Protein AF-A0A352EE25-F1 (afdb_monomer_lite)

Secondary structure (DSSP, 8-state):
-EEES-HHHHHHHHHHHHHTTPPEEEEES-HHHHS-TTSSTTTT---HHHHHHHHTT---EEEEE--TTHHHHHHHHTT--

Sequence (81 aa):
NLKCDSEFLHGYTHGIVQLLGLEVEECYHDIYQQILPNEGILFDVITHYESIWLEQGKAITYLRFKLDGIEESMAHWGKRD

pLDDT: mean 90.52, std 8.58, range [53.22, 97.75]

Foldseek 3Di:
DDKDLDPVVLVVVVVVCVLLVWAWPDWFQACVPPDDCVPDDPNVDDDPVNVVSVVVVGGIIDTDTDCPCVVVSVVVVVPPD

Structure (mmCIF, N/CA/C/O backbone):
data_AF-A0A352EE25-F1
#
_entry.id   AF-A0A352EE25-F1
#
loop_
_atom_site.group_PDB
_atom_site.id
_atom_site.type_symbol
_atom_site.label_atom_id
_atom_site.label_alt_id
_atom_site.label_comp_id
_atom_site.label_asym_id
_atom_site.label_entity_id
_atom_site.label_seq_id
_atom_site.pdbx_PDB_ins_code
_atom_site.Cartn_x
_atom_site.Cartn_y
_atom_site.Cartn_z
_atom_site.occupancy
_atom_site.B_iso_or_equiv
_atom_site.auth_seq_id
_atom_site.auth_comp_id
_atom_site.auth_asym_id
_atom_site.auth_atom_id
_atom_site.pdbx_PDB_model_num
ATOM 1 N N . ASN A 1 1 ? 5.995 -2.947 -0.689 1.00 88.12 1 ASN A N 1
ATOM 2 C CA . ASN A 1 1 ? 4.859 -2.967 0.263 1.00 88.12 1 ASN A CA 1
ATOM 3 C C . ASN A 1 1 ? 4.620 -1.567 0.790 1.00 88.12 1 ASN A C 1
ATOM 5 O O . ASN A 1 1 ? 5.548 -0.990 1.340 1.00 88.12 1 ASN A O 1
ATOM 9 N N . LEU A 1 2 ? 3.412 -1.035 0.631 1.00 93.94 2 LEU A N 1
ATOM 10 C CA . LEU A 1 2 ? 3.009 0.291 1.097 1.00 93.94 2 LEU A CA 1
ATOM 11 C C . LEU A 1 2 ? 1.706 0.160 1.895 1.00 93.94 2 LEU A C 1
ATOM 13 O O . LEU A 1 2 ? 0.660 -0.067 1.300 1.00 93.94 2 LEU A O 1
ATOM 17 N N . LYS A 1 3 ? 1.769 0.301 3.225 1.00 94.19 3 LYS A N 1
ATOM 18 C CA . LYS A 1 3 ? 0.591 0.510 4.085 1.00 94.19 3 LYS A CA 1
ATOM 19 C C . LYS A 1 3 ? 0.435 2.014 4.310 1.00 94.19 3 LYS A C 1
ATOM 21 O O . LYS A 1 3 ? 1.429 2.670 4.616 1.00 94.19 3 LYS A O 1
ATOM 26 N N . CYS A 1 4 ? -0.758 2.564 4.104 1.00 92.50 4 CYS A N 1
ATOM 27 C CA . CYS A 1 4 ? -0.968 4.011 4.084 1.00 92.50 4 CYS A CA 1
ATOM 28 C C . CYS A 1 4 ? -2.323 4.406 4.681 1.00 92.50 4 CYS A C 1
ATOM 30 O O . CYS A 1 4 ? -3.342 3.795 4.374 1.00 92.50 4 CYS A O 1
ATOM 32 N N . ASP A 1 5 ? -2.325 5.462 5.486 1.00 90.94 5 ASP A N 1
ATOM 33 C CA . ASP A 1 5 ? -3.482 6.112 6.116 1.00 90.94 5 ASP A CA 1
ATOM 34 C C . ASP A 1 5 ? -4.073 7.263 5.270 1.00 90.94 5 ASP A C 1
ATOM 36 O O . ASP A 1 5 ? -4.985 7.969 5.700 1.00 90.94 5 ASP A O 1
ATOM 40 N N . SER A 1 6 ? -3.564 7.458 4.048 1.00 93.00 6 SER A N 1
ATOM 41 C CA . SER A 1 6 ? -4.012 8.478 3.098 1.00 93.00 6 SER A CA 1
ATOM 42 C C . SER A 1 6 ? -4.483 7.844 1.791 1.00 93.00 6 SER A C 1
ATOM 44 O O . SER A 1 6 ? -3.684 7.385 0.972 1.00 93.00 6 SER A O 1
ATOM 46 N N . GLU A 1 7 ? -5.795 7.885 1.558 1.00 92.12 7 GLU A N 1
ATOM 47 C CA . GLU A 1 7 ? -6.425 7.429 0.309 1.00 92.12 7 GLU A CA 1
ATOM 48 C C . GLU A 1 7 ? -5.869 8.167 -0.917 1.00 92.12 7 GLU A C 1
ATOM 50 O O . GLU A 1 7 ? -5.653 7.566 -1.971 1.00 92.12 7 GLU A O 1
ATOM 55 N N . PHE A 1 8 ? -5.585 9.466 -0.770 1.00 94.62 8 PHE A N 1
ATOM 56 C CA . PHE A 1 8 ? -5.004 10.273 -1.840 1.00 94.62 8 PHE A CA 1
ATOM 57 C C . PHE A 1 8 ? -3.607 9.778 -2.216 1.00 94.62 8 PHE A C 1
ATOM 59 O O . PHE A 1 8 ? -3.327 9.573 -3.396 1.00 94.62 8 PHE A O 1
ATOM 66 N N . LEU A 1 9 ? -2.736 9.561 -1.224 1.00 95.81 9 LEU A N 1
ATOM 67 C CA . LEU A 1 9 ? -1.381 9.078 -1.479 1.00 95.81 9 LEU A CA 1
ATOM 68 C C . LEU A 1 9 ? -1.411 7.665 -2.068 1.00 95.81 9 LEU A C 1
ATOM 70 O O . LEU A 1 9 ? -0.696 7.399 -3.029 1.00 95.81 9 LEU A O 1
ATOM 74 N N . HIS A 1 10 ? -2.283 6.795 -1.554 1.00 97.06 10 HIS A N 1
ATOM 75 C CA . HIS A 1 10 ? -2.492 5.465 -2.115 1.00 97.06 10 HIS A CA 1
ATOM 76 C C . HIS A 1 10 ? -2.875 5.528 -3.598 1.00 97.06 10 HIS A C 1
ATOM 78 O O . HIS A 1 10 ? -2.225 4.895 -4.430 1.00 97.06 10 HIS A O 1
ATOM 84 N N . GLY A 1 11 ? -3.905 6.308 -3.940 1.00 97.12 11 GLY A N 1
ATOM 85 C CA . GLY A 1 11 ? -4.377 6.450 -5.317 1.00 97.12 11 GLY A CA 1
ATOM 86 C C . GLY A 1 11 ? -3.322 7.061 -6.238 1.00 97.12 11 GLY A C 1
ATOM 87 O O . GLY A 1 11 ? -3.100 6.558 -7.338 1.00 97.12 11 GLY A O 1
ATOM 88 N N . TYR A 1 12 ? -2.619 8.095 -5.770 1.00 97.62 12 TYR A N 1
ATOM 89 C CA . TYR A 1 12 ? -1.518 8.714 -6.506 1.00 97.62 12 TYR A CA 1
ATOM 90 C C . TYR A 1 12 ? -0.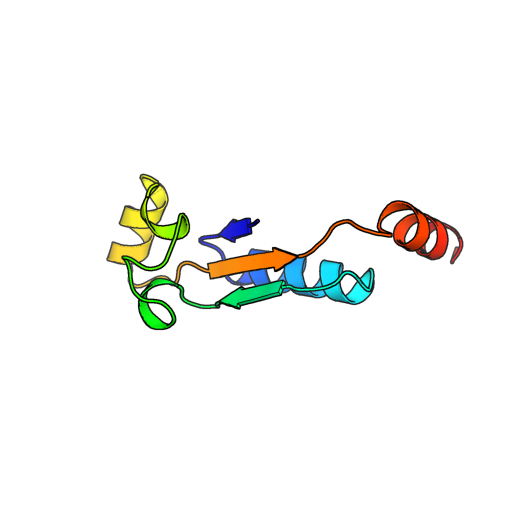404 7.706 -6.800 1.00 97.62 12 TYR A C 1
ATOM 92 O O . TYR A 1 12 ? -0.009 7.535 -7.954 1.00 97.62 12 TYR A O 1
ATOM 100 N N . THR A 1 13 ? 0.074 6.991 -5.779 1.00 97.25 13 THR A N 1
ATOM 101 C CA . THR A 1 13 ? 1.122 5.983 -5.952 1.00 97.25 13 THR A CA 1
ATOM 102 C C . THR A 1 13 ? 0.658 4.852 -6.862 1.00 97.25 13 THR A C 1
ATOM 104 O O . THR A 1 13 ? 1.408 4.468 -7.754 1.00 97.25 13 THR A O 1
ATOM 107 N N . HIS A 1 14 ? -0.573 4.360 -6.708 1.00 97.75 14 HIS A N 1
ATOM 108 C CA . HIS A 1 14 ? -1.126 3.332 -7.589 1.00 97.75 14 HIS A CA 1
ATOM 109 C C . HIS A 1 14 ? -1.153 3.800 -9.054 1.00 97.75 14 HIS A C 1
ATOM 111 O O . HIS A 1 14 ? -0.725 3.061 -9.938 1.00 97.75 14 HIS A O 1
ATOM 117 N N . GLY A 1 15 ? -1.551 5.049 -9.313 1.00 96.62 15 GLY A N 1
ATOM 118 C CA . GLY A 1 15 ? -1.505 5.635 -10.653 1.00 96.62 15 GLY A CA 1
ATOM 119 C C . GLY A 1 15 ? -0.089 5.689 -11.239 1.00 96.62 15 GLY A C 1
ATOM 120 O O . GLY A 1 15 ? 0.106 5.323 -12.395 1.00 96.62 15 GLY A O 1
ATOM 121 N N . ILE A 1 16 ? 0.916 6.077 -10.446 1.00 95.94 16 ILE A N 1
ATOM 122 C CA . ILE A 1 16 ? 2.325 6.070 -10.882 1.00 95.94 16 ILE A CA 1
ATOM 123 C C . ILE A 1 16 ? 2.812 4.647 -11.183 1.00 95.94 16 ILE A C 1
ATOM 125 O O . ILE A 1 16 ? 3.464 4.429 -12.199 1.00 95.94 16 ILE A O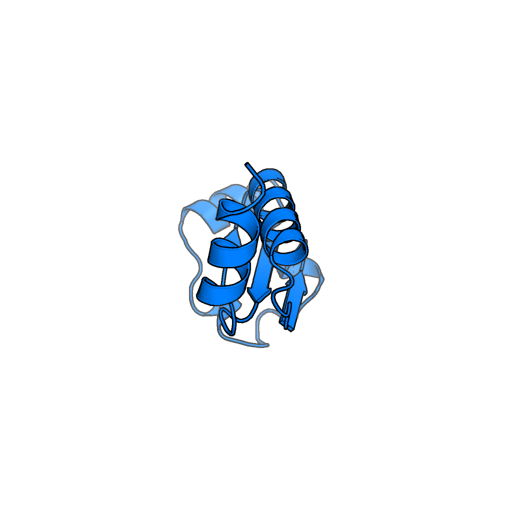 1
ATOM 129 N N . VAL A 1 17 ? 2.473 3.671 -10.339 1.00 96.25 17 VAL A N 1
ATOM 130 C CA . VAL A 1 17 ? 2.817 2.253 -10.549 1.00 96.25 17 VAL A CA 1
ATOM 131 C C . VAL A 1 17 ? 2.233 1.745 -11.872 1.00 96.25 17 VAL A C 1
ATO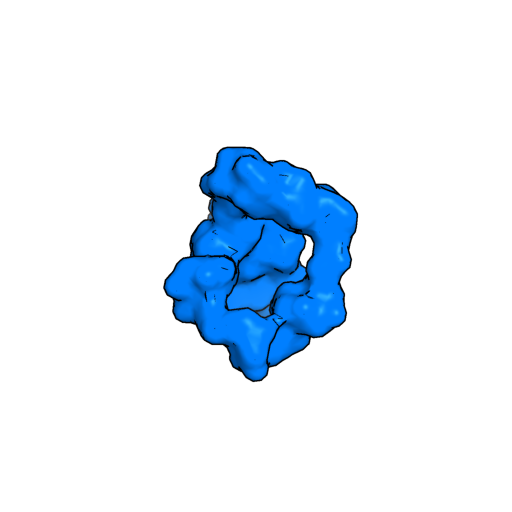M 133 O O . VAL A 1 17 ? 2.955 1.143 -12.666 1.00 96.25 17 VAL A O 1
ATOM 136 N N . GLN A 1 18 ? 0.967 2.067 -12.161 1.00 94.81 18 GLN A N 1
ATOM 137 C CA . GLN A 1 18 ? 0.323 1.739 -13.439 1.00 94.81 18 GLN A CA 1
ATOM 138 C C . GLN A 1 18 ? 0.987 2.445 -14.627 1.00 94.81 18 GLN A C 1
ATOM 140 O O . GLN A 1 18 ? 1.220 1.825 -15.663 1.00 94.81 18 GLN A O 1
ATOM 145 N N . LEU A 1 19 ? 1.324 3.730 -14.480 1.00 94.25 19 LEU A N 1
ATOM 146 C CA . LEU A 1 19 ? 1.996 4.522 -15.512 1.00 94.25 19 LEU A CA 1
ATOM 147 C C . LEU A 1 19 ? 3.369 3.944 -15.885 1.00 94.25 19 LEU A C 1
ATOM 149 O O . LEU A 1 19 ? 3.765 3.954 -17.052 1.00 94.25 19 LEU A O 1
ATOM 153 N N . LEU A 1 20 ? 4.090 3.436 -14.887 1.00 94.62 20 LEU A N 1
ATOM 154 C CA . LEU A 1 20 ? 5.374 2.765 -15.055 1.00 94.62 20 LEU A CA 1
ATOM 155 C C . LEU A 1 20 ? 5.231 1.316 -15.545 1.00 94.62 20 LEU A C 1
ATOM 157 O O . LEU A 1 20 ? 6.243 0.690 -15.823 1.00 94.62 20 LEU A O 1
ATOM 161 N N . GLY A 1 21 ? 4.012 0.781 -15.677 1.00 94.44 21 GLY A N 1
ATOM 162 C CA . GLY A 1 21 ? 3.781 -0.589 -16.145 1.00 94.44 21 GLY A CA 1
ATOM 163 C C . GLY A 1 21 ? 4.245 -1.669 -15.165 1.00 94.44 21 GLY A 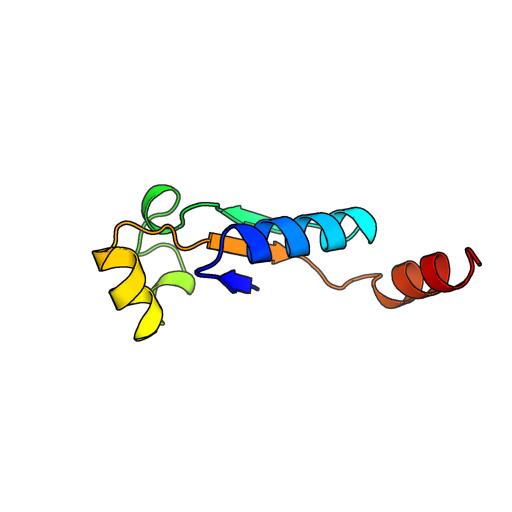C 1
ATOM 164 O O . GLY A 1 21 ? 4.482 -2.802 -15.579 1.00 94.44 21 GLY A O 1
ATOM 165 N N . LEU A 1 22 ? 4.389 -1.327 -13.883 1.00 96.12 22 LEU A N 1
ATOM 166 C CA . LEU A 1 22 ? 4.827 -2.256 -12.846 1.00 96.12 22 LEU A CA 1
ATOM 167 C C . LEU A 1 22 ? 3.681 -3.190 -12.427 1.00 96.12 22 LEU A C 1
ATOM 169 O O . LEU A 1 22 ? 2.517 -2.790 -12.365 1.00 96.12 22 LEU A O 1
ATOM 173 N N . GLU A 1 23 ? 4.014 -4.440 -12.102 1.00 96.62 23 GLU A N 1
ATOM 174 C CA . GLU A 1 23 ? 3.040 -5.444 -11.662 1.00 96.62 23 GLU A CA 1
ATOM 175 C C . GLU A 1 23 ? 2.526 -5.131 -10.249 1.00 96.62 23 GLU A C 1
ATOM 177 O O . GLU A 1 23 ? 3.307 -5.083 -9.296 1.00 96.62 23 GLU A O 1
ATOM 182 N N . VAL A 1 24 ? 1.208 -4.962 -10.103 1.00 97.00 24 VAL A N 1
ATOM 183 C CA . VAL A 1 24 ? 0.524 -4.860 -8.805 1.00 97.00 24 VAL A CA 1
ATOM 184 C C . VAL A 1 24 ? 0.129 -6.259 -8.344 1.00 97.00 24 VAL A C 1
ATOM 186 O O . VAL A 1 24 ? -0.627 -6.947 -9.023 1.00 97.00 24 VAL A O 1
ATOM 189 N N . GLU A 1 25 ? 0.616 -6.664 -7.175 1.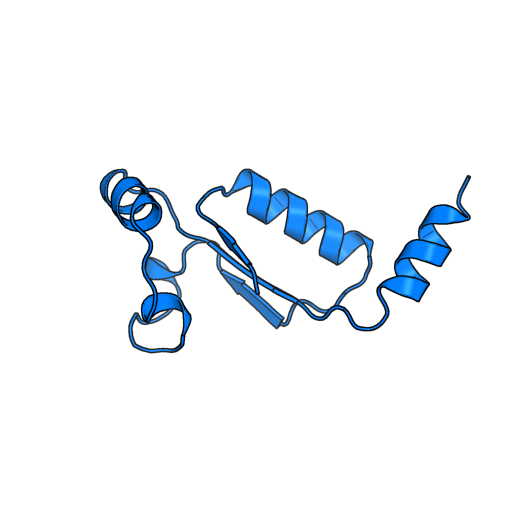00 95.94 25 GLU A N 1
ATOM 190 C CA . GLU A 1 25 ? 0.320 -7.972 -6.586 1.00 95.94 25 GLU A CA 1
ATOM 191 C C . GLU A 1 25 ? -0.900 -7.922 -5.660 1.00 95.94 25 GLU A C 1
ATOM 193 O O . GLU A 1 25 ? -1.717 -8.836 -5.667 1.00 95.94 25 GLU A O 1
ATOM 198 N N . GLU A 1 26 ? -1.032 -6.860 -4.859 1.00 94.56 26 GLU A N 1
ATOM 199 C CA . GLU A 1 26 ? -2.154 -6.673 -3.932 1.00 94.56 26 GLU A CA 1
ATOM 200 C C . GLU A 1 26 ? -2.548 -5.197 -3.857 1.00 94.56 26 GLU A C 1
ATOM 202 O O . GLU A 1 26 ? -1.689 -4.312 -3.825 1.00 94.56 26 GLU A O 1
ATOM 207 N N . CYS A 1 27 ? -3.852 -4.932 -3.785 1.00 95.44 27 CYS A N 1
ATOM 208 C CA . CYS A 1 27 ? -4.406 -3.595 -3.607 1.00 95.44 27 CYS A CA 1
ATOM 209 C C . CYS A 1 27 ? -5.675 -3.680 -2.751 1.00 95.44 27 CYS A C 1
ATOM 211 O O . CYS A 1 27 ? -6.684 -4.245 -3.172 1.00 95.44 27 CYS A O 1
ATOM 213 N N . TYR A 1 28 ? -5.609 -3.115 -1.548 1.00 95.31 28 TYR A N 1
ATOM 214 C CA . TYR A 1 28 ? -6.732 -2.988 -0.625 1.00 95.31 28 TYR A CA 1
ATOM 215 C C . TYR A 1 28 ? -6.929 -1.516 -0.272 1.00 95.31 28 TYR A C 1
ATOM 217 O O . TYR A 1 28 ? -5.979 -0.805 0.068 1.00 95.31 28 TYR A O 1
ATOM 225 N N . HIS A 1 29 ? -8.175 -1.069 -0.332 1.00 95.69 29 HIS A N 1
ATOM 226 C CA . HIS A 1 29 ? -8.587 0.285 0.017 1.00 95.69 29 HIS A CA 1
ATOM 227 C C . HIS A 1 29 ? -9.049 0.395 1.474 1.00 95.69 29 HIS A C 1
ATOM 229 O O . HIS A 1 29 ? -9.097 1.496 2.002 1.00 95.69 29 HIS A O 1
ATOM 235 N N . ASP A 1 30 ? -9.325 -0.730 2.133 1.00 95.12 30 ASP A N 1
ATOM 236 C CA . ASP A 1 30 ? -9.506 -0.832 3.576 1.00 95.12 30 ASP A CA 1
ATOM 237 C C . ASP A 1 30 ? -9.121 -2.242 4.049 1.00 95.12 30 ASP A C 1
ATOM 239 O O . ASP A 1 30 ? -9.883 -3.201 3.904 1.00 95.12 30 ASP A O 1
ATOM 243 N N . ILE A 1 31 ? -7.927 -2.383 4.626 1.00 93.88 31 ILE A N 1
ATOM 244 C CA . ILE A 1 31 ? -7.444 -3.682 5.102 1.00 93.88 31 ILE A CA 1
ATOM 245 C C . ILE A 1 31 ? -8.284 -4.227 6.261 1.00 93.88 31 ILE A C 1
ATOM 247 O O . ILE A 1 31 ? -8.435 -5.435 6.374 1.00 93.88 31 ILE A O 1
ATOM 251 N N . TYR A 1 32 ? -8.886 -3.376 7.091 1.00 92.00 32 TYR A N 1
ATOM 252 C CA . TYR A 1 32 ? -9.665 -3.838 8.243 1.00 92.00 32 TYR A CA 1
ATOM 253 C C . TYR A 1 32 ? -11.048 -4.370 7.845 1.00 92.00 32 TYR A C 1
ATOM 255 O O . TYR A 1 32 ? -11.678 -5.081 8.627 1.00 92.00 32 TYR A O 1
ATOM 263 N N . GLN A 1 33 ? -11.510 -4.060 6.629 1.00 92.19 33 GLN A N 1
ATOM 264 C CA . GLN A 1 33 ? -12.755 -4.589 6.066 1.00 92.19 33 GLN A CA 1
ATOM 265 C C . GLN A 1 33 ? -12.537 -5.706 5.039 1.00 92.19 33 GLN A C 1
ATOM 267 O O . GLN A 1 33 ? -13.405 -6.565 4.884 1.00 92.19 33 GLN A O 1
ATOM 272 N N . GLN A 1 34 ? -11.421 -5.684 4.305 1.00 92.25 34 GLN A N 1
ATOM 273 C CA . GLN A 1 34 ? -11.211 -6.566 3.152 1.00 92.25 34 GLN A CA 1
ATOM 274 C C . GLN A 1 34 ? -10.415 -7.834 3.462 1.00 92.25 34 GLN A C 1
ATOM 276 O O . GLN A 1 34 ? -10.546 -8.808 2.723 1.00 92.25 34 GLN A O 1
ATOM 281 N N . ILE A 1 35 ? -9.597 -7.831 4.515 1.00 89.06 35 ILE A N 1
ATOM 282 C CA . ILE A 1 35 ? -8.776 -8.980 4.908 1.00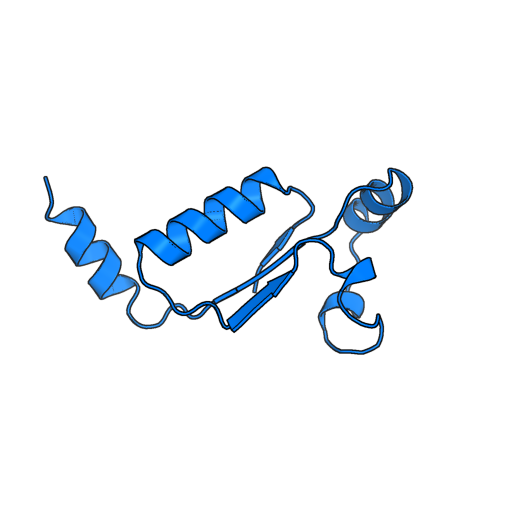 89.06 35 ILE A CA 1
ATOM 283 C C . ILE A 1 35 ? -8.969 -9.287 6.391 1.00 89.06 35 ILE A C 1
ATOM 285 O O . ILE A 1 35 ? -9.309 -8.414 7.191 1.00 89.06 35 ILE A O 1
ATOM 289 N N . LEU A 1 36 ? -8.777 -10.549 6.771 1.00 80.81 36 LEU A N 1
ATOM 290 C CA . LEU A 1 36 ? -8.898 -10.934 8.171 1.00 80.81 36 LEU A CA 1
ATOM 291 C C . LEU A 1 36 ? -7.654 -10.467 8.953 1.00 80.81 36 LEU A C 1
ATOM 293 O O . LEU A 1 36 ? -6.537 -10.684 8.485 1.00 80.81 36 LEU A O 1
ATOM 297 N N . PRO A 1 37 ? -7.804 -9.917 10.176 1.00 69.44 37 PRO A N 1
ATOM 298 C CA . PRO A 1 37 ? -6.687 -9.430 10.995 1.00 69.44 37 PRO A CA 1
ATOM 299 C C . PRO A 1 37 ? -5.574 -10.448 11.283 1.00 69.44 37 PRO A C 1
ATOM 301 O O . PRO A 1 37 ? -4.477 -10.075 11.671 1.00 69.44 37 PRO A O 1
ATOM 304 N N . ASN A 1 38 ? -5.843 -11.741 11.100 1.00 66.38 38 ASN A N 1
ATOM 305 C CA . ASN A 1 38 ? -4.883 -12.818 11.340 1.00 66.38 38 ASN A CA 1
ATOM 306 C C . ASN A 1 38 ? -4.285 -13.384 10.036 1.00 66.38 38 ASN A C 1
ATOM 308 O O . ASN A 1 38 ? -3.583 -14.393 10.068 1.00 66.38 38 ASN A O 1
ATOM 312 N N . GLU A 1 39 ? -4.568 -12.762 8.889 1.00 67.88 39 GLU A N 1
ATOM 313 C CA . GLU A 1 39 ? -4.075 -13.162 7.568 1.00 67.88 39 GLU A CA 1
ATOM 314 C C . GLU A 1 39 ? -2.921 -12.255 7.111 1.00 67.88 39 GLU A C 1
ATOM 316 O O . GLU A 1 39 ? -3.008 -11.527 6.126 1.00 67.88 39 GLU A O 1
ATOM 321 N N . GLY A 1 40 ? -1.797 -12.323 7.830 1.00 72.31 40 GLY A N 1
ATOM 322 C CA . GLY A 1 40 ? -0.503 -11.826 7.354 1.00 72.31 40 GLY A CA 1
ATOM 323 C C . GLY A 1 40 ? 0.085 -10.635 8.114 1.00 72.31 40 GLY A C 1
ATOM 324 O O . GLY A 1 40 ? -0.524 -10.043 8.999 1.00 72.31 40 GLY A O 1
ATOM 325 N N . ILE A 1 41 ? 1.304 -10.262 7.707 1.00 81.19 41 ILE A N 1
ATOM 326 C CA . ILE A 1 41 ? 2.193 -9.283 8.369 1.00 81.19 41 ILE A CA 1
ATOM 327 C C . ILE A 1 41 ? 1.594 -7.871 8.537 1.00 81.19 41 ILE A C 1
ATOM 329 O O . ILE A 1 41 ? 2.155 -7.034 9.240 1.00 81.19 41 ILE A O 1
ATOM 333 N N . LEU A 1 42 ? 0.467 -7.568 7.882 1.00 88.00 42 LEU A N 1
ATOM 334 C CA . LEU A 1 42 ? -0.155 -6.238 7.882 1.00 88.00 42 LEU A CA 1
ATOM 335 C C . LEU A 1 42 ? -0.699 -5.821 9.251 1.00 88.00 42 LEU A C 1
ATOM 337 O O . LEU A 1 42 ? -0.732 -4.619 9.536 1.00 88.00 42 LEU A O 1
ATOM 341 N N . PHE A 1 43 ? -1.059 -6.798 10.084 1.00 89.88 43 PHE A N 1
ATOM 342 C CA . PHE A 1 43 ? -1.619 -6.598 11.421 1.00 89.88 43 PHE A CA 1
ATOM 343 C C . PHE A 1 43 ? -0.633 -6.912 12.553 1.00 89.88 43 PHE A C 1
ATOM 345 O O . PHE A 1 43 ? -0.895 -6.560 13.700 1.00 89.88 43 PHE A O 1
ATOM 352 N N . ASP A 1 44 ? 0.527 -7.498 12.239 1.00 89.12 44 ASP A N 1
ATOM 353 C CA . ASP A 1 44 ? 1.583 -7.777 13.224 1.00 89.12 44 ASP A CA 1
ATOM 354 C C . ASP A 1 44 ? 2.220 -6.485 13.759 1.00 89.12 44 ASP A C 1
ATOM 356 O O . ASP A 1 44 ? 2.691 -6.425 14.896 1.00 89.12 44 ASP A O 1
ATOM 360 N N . VAL A 1 45 ? 2.239 -5.434 12.933 1.00 87.94 45 VAL A N 1
ATOM 361 C CA . VAL A 1 45 ? 2.751 -4.111 13.296 1.00 87.94 45 VAL A CA 1
ATOM 362 C C . VAL A 1 45 ? 1.677 -3.062 13.047 1.00 87.94 45 VAL A C 1
ATOM 364 O O . VAL A 1 45 ? 1.399 -2.688 11.905 1.00 87.94 45 VAL A O 1
ATOM 367 N N . ILE A 1 46 ? 1.125 -2.538 14.136 1.00 90.19 46 ILE A N 1
ATOM 368 C CA . ILE A 1 46 ? 0.154 -1.442 14.138 1.00 90.19 46 ILE A CA 1
ATOM 369 C C . ILE A 1 46 ? 0.854 -0.209 14.707 1.00 90.19 46 ILE A C 1
ATOM 371 O O . ILE A 1 46 ? 1.453 -0.258 15.783 1.00 90.19 46 ILE A O 1
ATOM 375 N N . THR A 1 47 ? 0.830 0.896 13.964 1.00 91.44 47 THR A N 1
ATOM 376 C CA . THR A 1 47 ? 1.484 2.140 14.397 1.00 91.44 47 THR A CA 1
ATOM 377 C C . THR A 1 47 ? 0.547 2.996 15.247 1.00 91.44 47 THR A C 1
ATOM 379 O O . THR A 1 47 ? -0.670 2.850 15.189 1.00 91.44 47 THR A O 1
ATOM 382 N N . HIS A 1 48 ? 1.101 3.948 16.001 1.00 93.19 48 HIS A N 1
ATOM 383 C CA . HIS A 1 48 ? 0.297 4.874 16.806 1.00 93.19 48 HIS A CA 1
ATOM 384 C C . HIS A 1 48 ? -0.701 5.696 15.969 1.00 93.19 48 HIS A C 1
ATOM 386 O O . HIS A 1 48 ? -1.847 5.871 16.375 1.00 93.19 48 HIS A O 1
ATOM 392 N N . TYR A 1 49 ? -0.286 6.170 14.789 1.00 89.06 49 TYR A N 1
ATOM 393 C CA . TYR A 1 49 ? -1.159 6.942 13.898 1.00 89.06 49 TYR A CA 1
ATOM 394 C C . TYR A 1 49 ? -2.285 6.092 13.319 1.00 89.06 49 TYR A C 1
ATOM 396 O O . TYR A 1 49 ? -3.406 6.570 13.199 1.00 89.06 49 TYR A O 1
ATOM 404 N N . GLU A 1 50 ? -2.009 4.823 13.023 1.00 91.50 50 GLU A N 1
ATOM 405 C CA . GLU A 1 50 ? -3.021 3.886 12.542 1.00 91.50 50 GLU A CA 1
ATOM 406 C C . GLU A 1 50 ? -4.185 3.770 13.532 1.00 91.50 50 GLU A C 1
ATOM 408 O O . GLU A 1 50 ? -5.334 3.935 13.137 1.00 91.50 50 GLU A O 1
ATOM 413 N N . SER A 1 51 ? -3.896 3.607 14.828 1.00 92.31 51 SER A N 1
ATOM 414 C CA . SER A 1 51 ? -4.927 3.610 15.874 1.00 92.31 51 SER A CA 1
ATOM 415 C C . SER A 1 51 ? -5.749 4.903 15.886 1.00 92.31 51 SER A C 1
ATOM 417 O O . SER A 1 51 ? -6.975 4.843 15.915 1.00 92.31 51 SER A O 1
ATOM 419 N N . ILE A 1 52 ? -5.092 6.066 15.800 1.00 93.88 52 ILE A N 1
ATOM 420 C CA . ILE A 1 52 ? -5.766 7.378 15.787 1.00 93.88 52 ILE A CA 1
ATOM 421 C C . ILE A 1 52 ? -6.720 7.507 14.592 1.00 93.88 52 ILE A C 1
ATOM 423 O O . ILE A 1 52 ? -7.814 8.061 14.718 1.00 93.88 52 ILE A O 1
ATOM 427 N N . TRP A 1 53 ? -6.314 7.027 13.418 1.00 92.94 53 TRP A N 1
ATOM 428 C CA . TRP A 1 53 ? -7.128 7.105 12.208 1.00 92.94 53 TRP A CA 1
ATOM 429 C C . TRP A 1 53 ? -8.298 6.124 12.230 1.00 92.94 53 TRP A C 1
ATOM 431 O O . TRP A 1 53 ? -9.408 6.496 11.843 1.00 92.94 53 TRP A O 1
ATOM 441 N N . LEU A 1 54 ? -8.088 4.918 12.759 1.00 92.88 54 LEU A N 1
ATOM 442 C CA . LEU A 1 54 ? -9.154 3.937 12.955 1.00 92.88 54 LEU A CA 1
ATOM 443 C C . LEU A 1 54 ? -10.228 4.445 13.924 1.00 92.88 54 LEU A C 1
ATOM 445 O O . LEU A 1 54 ? -11.415 4.282 13.652 1.00 92.88 54 LEU A O 1
ATOM 449 N N . GLU A 1 55 ? -9.841 5.132 15.004 1.00 94.69 55 GLU A N 1
ATOM 450 C CA . GLU A 1 55 ? -10.786 5.786 15.926 1.00 94.69 55 GLU A CA 1
ATOM 451 C C . GLU A 1 55 ? -11.642 6.859 15.234 1.00 94.69 55 GLU A C 1
ATOM 453 O O . GLU A 1 55 ? -12.791 7.089 15.611 1.00 94.69 55 GLU A O 1
ATOM 458 N N . GLN A 1 56 ? -11.111 7.490 14.186 1.00 94.19 56 GLN A N 1
ATOM 459 C CA . GLN A 1 56 ? -11.830 8.455 13.350 1.00 94.19 56 GLN A CA 1
ATOM 460 C C . GLN A 1 56 ? -12.609 7.798 12.198 1.00 94.19 56 GLN A C 1
ATOM 462 O O . GLN A 1 56 ? -13.178 8.505 11.363 1.00 94.19 56 GLN A O 1
ATOM 467 N N . GLY A 1 57 ? -12.627 6.464 12.124 1.00 92.44 57 GLY A N 1
ATOM 468 C CA . GLY A 1 57 ? -13.278 5.711 11.053 1.00 92.44 57 GLY A CA 1
ATOM 469 C C . GLY A 1 57 ? -12.615 5.891 9.686 1.00 92.44 57 GLY A C 1
ATOM 470 O O . GLY A 1 57 ? -13.287 5.769 8.662 1.00 92.44 57 GLY A O 1
ATOM 471 N N . LYS A 1 58 ? -11.323 6.238 9.649 1.00 93.75 58 LYS A N 1
ATOM 472 C CA . LYS A 1 58 ? -10.548 6.335 8.408 1.00 93.75 58 LYS A CA 1
ATOM 473 C C . LYS A 1 58 ? -9.996 4.971 8.015 1.00 93.75 58 LYS A C 1
ATOM 475 O O . LYS A 1 58 ? -9.518 4.218 8.862 1.00 93.75 58 LYS A O 1
ATOM 480 N N . ALA A 1 59 ? -10.046 4.685 6.718 1.00 94.44 59 ALA A N 1
ATOM 481 C CA . ALA A 1 59 ? -9.532 3.447 6.163 1.00 94.44 59 ALA A CA 1
ATOM 482 C C . ALA A 1 59 ? -7.999 3.424 6.174 1.00 94.44 59 ALA A C 1
ATOM 484 O O . ALA A 1 59 ? -7.334 4.438 5.951 1.00 94.44 59 ALA A O 1
ATOM 485 N N . ILE A 1 60 ? -7.446 2.232 6.382 1.00 95.31 60 ILE A N 1
ATOM 486 C CA . ILE A 1 60 ? -6.022 1.961 6.209 1.00 95.31 60 ILE A CA 1
ATOM 487 C C . ILE A 1 60 ? -5.873 1.139 4.940 1.00 95.31 60 ILE A C 1
ATOM 489 O O . ILE A 1 60 ? -6.444 0.061 4.800 1.00 95.31 60 ILE A O 1
ATOM 493 N N . THR A 1 61 ? -5.111 1.664 3.995 1.00 95.94 61 THR A N 1
ATOM 494 C CA . THR A 1 61 ? -4.949 1.079 2.667 1.00 95.94 61 THR A CA 1
ATOM 495 C C . THR A 1 61 ? -3.648 0.289 2.572 1.00 95.94 61 THR A C 1
ATOM 497 O O . THR A 1 61 ? -2.690 0.539 3.312 1.00 95.94 61 THR A O 1
ATOM 500 N N . TYR A 1 62 ? -3.581 -0.638 1.621 1.00 96.00 62 TYR A N 1
ATOM 501 C CA . TYR A 1 62 ? -2.371 -1.391 1.325 1.00 96.00 62 TYR A CA 1
ATOM 502 C C . TYR A 1 62 ? -2.173 -1.582 -0.174 1.00 96.00 62 TYR A C 1
ATOM 504 O O . TYR A 1 62 ? -3.099 -1.947 -0.893 1.00 96.00 62 TYR A O 1
ATOM 512 N N . LEU A 1 63 ? -0.948 -1.360 -0.639 1.00 96.44 63 LEU A N 1
ATOM 513 C CA . LEU A 1 63 ? -0.530 -1.583 -2.014 1.00 96.44 63 LEU A CA 1
ATOM 514 C C . LEU A 1 63 ? 0.787 -2.371 -2.032 1.00 96.44 63 LEU A C 1
ATOM 516 O O . LEU A 1 63 ? 1.789 -1.964 -1.431 1.00 96.44 63 LEU A O 1
ATOM 520 N N . ARG A 1 64 ? 0.815 -3.487 -2.760 1.00 96.06 64 ARG A N 1
ATOM 521 C CA . ARG A 1 64 ? 2.030 -4.251 -3.060 1.00 96.06 64 ARG A CA 1
ATOM 522 C C . ARG A 1 64 ? 2.216 -4.350 -4.562 1.00 96.06 64 ARG A C 1
ATOM 524 O O . ARG A 1 64 ? 1.289 -4.688 -5.287 1.00 96.06 64 ARG A O 1
ATOM 531 N N . PHE A 1 65 ? 3.425 -4.056 -5.010 1.00 96.69 65 PHE A N 1
ATOM 532 C CA . PHE A 1 65 ? 3.816 -4.090 -6.409 1.00 96.69 65 PHE A CA 1
ATOM 533 C C . PHE A 1 65 ? 5.292 -4.458 -6.511 1.00 96.69 65 PHE A C 1
ATOM 535 O O . PHE A 1 65 ? 6.055 -4.246 -5.558 1.00 96.69 65 PHE A O 1
ATOM 542 N N . LYS A 1 66 ? 5.683 -5.000 -7.661 1.00 96.31 66 LYS A N 1
ATOM 543 C CA . LYS A 1 66 ? 7.073 -5.332 -7.972 1.00 96.31 66 LYS A CA 1
ATOM 544 C C . LYS A 1 66 ? 7.803 -4.115 -8.526 1.00 96.31 66 LYS A C 1
ATOM 546 O O . LYS A 1 66 ? 7.207 -3.258 -9.172 1.00 96.31 66 LYS A O 1
ATOM 551 N N . LEU A 1 67 ? 9.105 -4.051 -8.269 1.00 94.88 67 LEU A N 1
ATOM 552 C CA . LEU A 1 67 ? 9.998 -3.035 -8.841 1.00 94.88 67 LEU A CA 1
ATOM 553 C C . LEU A 1 67 ? 10.752 -3.553 -10.073 1.00 94.88 67 LEU A C 1
ATOM 555 O O . LEU A 1 67 ? 11.601 -2.849 -10.613 1.00 94.88 67 LEU A O 1
ATOM 559 N N . ASP A 1 68 ? 10.457 -4.776 -10.511 1.00 94.56 68 ASP A N 1
ATOM 560 C CA . ASP A 1 68 ? 11.067 -5.371 -11.694 1.00 94.56 68 ASP A CA 1
ATOM 561 C C . ASP A 1 68 ? 10.799 -4.489 -12.921 1.00 94.56 68 ASP A C 1
ATOM 563 O O . ASP A 1 68 ? 9.665 -4.080 -13.171 1.00 94.56 68 ASP A O 1
ATOM 567 N N . GLY A 1 69 ? 11.846 -4.176 -13.685 1.00 90.44 69 GLY A N 1
ATOM 568 C CA . GLY A 1 69 ? 11.720 -3.346 -14.884 1.00 90.44 69 GLY A CA 1
ATOM 569 C C . GLY A 1 69 ? 11.583 -1.838 -14.625 1.00 90.44 69 GLY A C 1
ATOM 570 O O . GLY A 1 69 ? 11.254 -1.085 -15.550 1.00 90.44 69 GLY A O 1
ATOM 571 N N . ILE A 1 70 ? 11.771 -1.367 -13.381 1.00 93.38 70 ILE A N 1
ATOM 572 C CA . ILE A 1 70 ? 11.597 0.055 -13.047 1.00 93.38 70 ILE A CA 1
ATOM 573 C C . ILE A 1 70 ? 12.628 0.951 -13.741 1.00 93.38 70 ILE A C 1
ATOM 575 O O . ILE A 1 70 ? 12.264 2.025 -14.217 1.00 93.38 70 ILE A O 1
ATOM 579 N N . GLU A 1 71 ? 13.886 0.518 -13.851 1.00 92.75 71 GLU A N 1
ATOM 580 C CA . GLU A 1 71 ? 14.947 1.301 -14.495 1.00 92.75 71 GLU A CA 1
ATOM 581 C C . GLU A 1 71 ? 14.658 1.494 -15.987 1.00 92.75 71 GLU A C 1
ATOM 583 O O . GLU A 1 71 ? 14.738 2.612 -16.496 1.00 92.75 71 GLU A O 1
ATOM 588 N N . GLU A 1 72 ? 14.246 0.431 -16.680 1.00 91.62 72 GLU A N 1
ATOM 589 C CA . GLU A 1 72 ? 13.863 0.464 -18.089 1.00 91.62 72 GLU A CA 1
ATOM 590 C C . GLU A 1 72 ? 12.641 1.353 -18.312 1.00 91.62 72 GLU A C 1
ATOM 592 O O . GLU A 1 72 ? 12.621 2.168 -19.239 1.00 91.62 72 GLU A O 1
ATOM 597 N N . SER A 1 73 ? 11.641 1.232 -17.438 1.00 88.69 73 SER A N 1
ATOM 598 C CA . SER A 1 73 ? 10.426 2.042 -17.492 1.00 88.69 73 SER A CA 1
ATOM 599 C C . SER A 1 73 ? 10.762 3.520 -17.304 1.00 88.69 73 SER A C 1
ATOM 601 O O . SER A 1 73 ? 10.405 4.351 -18.139 1.00 88.69 73 SER A O 1
ATOM 603 N N . MET A 1 74 ? 11.534 3.863 -16.272 1.00 89.75 74 MET A N 1
ATOM 604 C CA . MET A 1 74 ? 11.975 5.237 -16.021 1.00 89.75 74 MET A CA 1
ATOM 605 C C . MET A 1 74 ? 12.845 5.788 -17.157 1.00 89.75 74 MET A C 1
ATOM 607 O O . MET A 1 74 ? 12.651 6.930 -17.574 1.00 89.75 74 MET A O 1
ATOM 611 N N . ALA A 1 75 ? 13.760 4.987 -17.710 1.00 90.12 75 ALA A N 1
ATOM 612 C CA . ALA A 1 75 ? 14.590 5.379 -18.846 1.00 90.12 75 ALA A CA 1
ATOM 613 C C . ALA A 1 75 ? 13.766 5.612 -20.122 1.00 90.12 75 ALA A C 1
ATOM 615 O O . ALA A 1 75 ? 14.107 6.480 -20.926 1.00 90.12 75 ALA A O 1
ATOM 616 N N . HIS A 1 76 ? 12.686 4.852 -20.324 1.00 86.00 76 HIS A N 1
ATOM 617 C CA . HIS A 1 76 ? 11.748 5.077 -21.418 1.00 86.00 76 HIS A CA 1
ATOM 618 C C . HIS A 1 76 ? 10.982 6.395 -21.245 1.00 86.00 76 HIS A C 1
ATOM 620 O O . HIS A 1 76 ? 10.838 7.142 -22.211 1.00 86.00 76 HIS A O 1
ATOM 626 N N . TRP A 1 77 ? 10.533 6.708 -20.026 1.00 80.94 77 TRP A N 1
ATOM 627 C CA . TRP A 1 77 ? 9.832 7.958 -19.717 1.00 80.94 77 TRP A CA 1
ATOM 628 C C . TRP A 1 77 ? 10.738 9.194 -19.811 1.00 80.94 77 TRP A C 1
ATOM 630 O O . TRP A 1 77 ? 10.324 10.187 -20.398 1.00 80.94 77 TRP A O 1
ATOM 640 N N . GLY A 1 78 ? 11.986 9.123 -19.338 1.00 77.44 78 GLY A N 1
ATOM 641 C CA . GLY A 1 78 ? 12.944 10.239 -19.395 1.00 77.44 78 GLY A CA 1
ATOM 642 C C . GLY A 1 78 ? 13.481 10.577 -20.794 1.00 77.44 78 GLY A C 1
ATOM 643 O O . GLY A 1 78 ? 14.225 11.538 -20.945 1.00 77.44 78 GLY A O 1
ATOM 644 N N . LYS A 1 79 ? 13.137 9.785 -21.819 1.00 73.25 79 LYS A N 1
ATOM 645 C CA . LYS A 1 79 ? 13.480 10.037 -23.232 1.00 73.25 79 LYS A CA 1
ATOM 646 C C . LYS A 1 79 ? 12.326 10.634 -24.043 1.00 73.25 79 LYS A C 1
ATOM 648 O O . LYS A 1 79 ? 12.487 10.823 -25.244 1.00 73.25 79 LYS A O 1
ATOM 653 N N . ARG A 1 80 ? 11.156 10.854 -23.432 1.00 62.47 80 ARG A N 1
ATOM 654 C CA . ARG A 1 80 ? 9.965 11.396 -24.113 1.00 62.47 80 ARG A CA 1
ATOM 655 C C . ARG A 1 80 ? 9.945 12.933 -24.203 1.00 62.47 80 ARG A C 1
ATOM 657 O O . ARG A 1 80 ? 8.918 13.466 -24.616 1.00 62.47 80 ARG A O 1
ATOM 664 N N . ASP A 1 81 ? 11.055 13.600 -23.884 1.00 53.22 81 ASP A N 1
ATOM 665 C CA . ASP A 1 81 ? 11.234 15.056 -23.987 1.00 53.22 81 ASP A CA 1
ATOM 666 C C . ASP A 1 81 ? 12.009 15.463 -25.252 1.00 53.22 81 ASP A C 1
ATOM 668 O O . ASP A 1 81 ? 13.069 14.849 -25.530 1.00 53.22 81 ASP A O 1
#

Radius of gyration: 15.0 Å; chains: 1; bounding box: 28×28×41 Å